Protein AF-A0A4R2DFJ9-F1 (afdb_monomer)

Radius of gyration: 11.92 Å; Cα contacts (8 Å, |Δi|>4): 102; chains: 1; bounding box: 24×33×29 Å

Secondary structure (DSSP, 8-state):
----------TT-EEEESTT----EEEEEEETTTTEEEEE--S--SS-SSEEEEGGGEEE---

Sequence (63 aa):
MSIGDSPTIKPGDRVKVSARGTFMFTVKDIDEDTGMAMIEVNADSPLTYPRPARLTDLVPVED

Foldseek 3Di:
DPPPCPPPDAAQFWKAQAP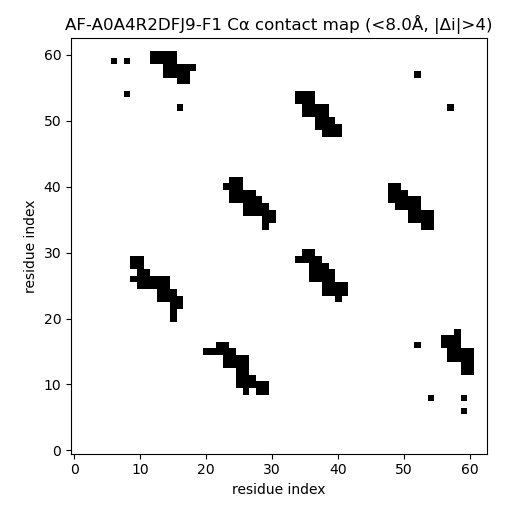PGPFIWGFHHADPVVQKTFTHGDDPDPDDPRDIDHVVRIDTDDD

pLDDT: mean 79.26, std 14.55, range [36.62, 92.19]

Nearest PDB structures (foldseek):
  4zn1-assembly1_A  TM=8.380E-01  e=2.327E-02  Methanocaldococcus jannaschii DSM 2661
  7ttu-assembly1_G  TM=7.301E-01  e=1.366E-01  Staphylococcus aureus
  8rap-assembly1_Z  TM=7.926E-01  e=2.412E-01  Saccharomyces cerevisiae
  8ram-assembly1_Z  TM=7.617E-01  e=2.265E-01  Saccharomyces cerevisiae
  5xym-assembly1_U  TM=6.526E-01  e=4.835E-01  Mycolicibacterium smegmatis MC2 155

Solvent-accessible surface area (backbone atoms only — not comparable to full-atom values): 3979 Å² total; per-residue (Å²): 130,82,77,72,83,69,82,77,86,48,62,72,40,47,29,19,68,37,92,84,41,88,60,66,29,34,32,68,42,72,43,78,91,78,45,35,26,36,32,33,58,80,88,82,58,98,66,81,68,74,37,82,42,51,53,90,47,49,33,79,61,83,133

Structure (mmCIF, N/CA/C/O backbone):
data_AF-A0A4R2DFJ9-F1
#
_entry.id   AF-A0A4R2DFJ9-F1
#
loop_
_atom_site.group_PDB
_atom_site.id
_atom_site.type_symbol
_atom_site.label_atom_id
_atom_site.label_alt_id
_atom_site.label_comp_id
_atom_site.label_asym_id
_atom_site.label_entity_id
_atom_site.label_seq_id
_atom_site.pdbx_PDB_ins_code
_atom_site.Cartn_x
_atom_site.Cartn_y
_atom_site.Cartn_z
_atom_site.occupancy
_atom_site.B_iso_or_equiv
_atom_site.auth_seq_id
_atom_site.auth_comp_id
_atom_site.auth_asym_id
_atom_site.auth_atom_id
_atom_site.pdbx_PDB_model_num
ATOM 1 N N . MET A 1 1 ? -7.448 -22.978 16.437 1.00 36.62 1 MET A N 1
ATOM 2 C CA . MET A 1 1 ? -7.056 -22.668 15.049 1.00 36.62 1 MET A CA 1
ATOM 3 C C . MET A 1 1 ? -6.422 -21.290 15.089 1.00 36.62 1 MET A C 1
ATOM 5 O O . MET A 1 1 ? -7.159 -20.323 15.207 1.00 36.62 1 MET A O 1
ATOM 9 N N . SER A 1 2 ? -5.087 -21.202 15.130 1.00 43.16 2 SER A N 1
ATOM 10 C CA . SER A 1 2 ? -4.411 -19.914 14.932 1.00 43.16 2 SER A CA 1
ATOM 11 C C . SER A 1 2 ? -4.627 -19.537 13.479 1.00 43.16 2 SER A C 1
ATOM 13 O O . SER A 1 2 ? -4.107 -20.205 12.587 1.00 43.16 2 SER A O 1
ATOM 15 N N . ILE A 1 3 ? -5.465 -18.534 13.242 1.00 49.22 3 ILE A N 1
ATOM 16 C CA . ILE A 1 3 ? -5.464 -17.828 11.968 1.00 49.22 3 ILE A CA 1
ATOM 17 C C . ILE A 1 3 ? -4.085 -17.178 11.927 1.00 49.22 3 ILE A C 1
ATOM 19 O O . ILE A 1 3 ? -3.797 -16.334 12.769 1.00 49.22 3 ILE A O 1
ATOM 23 N N . GLY A 1 4 ? -3.204 -17.722 11.086 1.00 43.19 4 GLY A N 1
ATOM 24 C CA . GLY A 1 4 ? -1.804 -17.327 11.023 1.00 43.19 4 GLY A CA 1
ATOM 25 C C . GLY A 1 4 ? -1.697 -15.816 10.907 1.00 43.19 4 GLY A C 1
ATOM 26 O O . GLY A 1 4 ? -2.425 -15.215 10.115 1.00 43.19 4 GLY A O 1
ATOM 27 N N . ASP A 1 5 ? -0.826 -15.240 11.731 1.00 49.72 5 ASP A N 1
ATOM 28 C CA . ASP A 1 5 ? -0.458 -13.834 11.708 1.00 49.72 5 ASP A CA 1
ATOM 29 C C . ASP A 1 5 ? -0.064 -13.458 10.277 1.00 49.72 5 ASP A C 1
ATOM 31 O O . ASP A 1 5 ? 1.052 -13.704 9.822 1.00 49.72 5 ASP A O 1
ATOM 35 N N . SER A 1 6 ? -1.019 -12.910 9.527 1.00 53.41 6 SER A N 1
ATOM 36 C CA . SER A 1 6 ? -0.696 -12.184 8.308 1.00 53.41 6 SER A CA 1
ATOM 37 C C . SER A 1 6 ? 0.158 -11.014 8.782 1.00 53.41 6 SER A C 1
ATOM 39 O O . SER A 1 6 ? -0.297 -10.316 9.691 1.00 53.41 6 SER A O 1
ATOM 41 N N . PRO A 1 7 ? 1.386 -10.815 8.276 1.00 59.50 7 PRO A N 1
ATOM 42 C CA . PRO A 1 7 ? 2.230 -9.745 8.778 1.00 59.50 7 PRO A CA 1
ATOM 43 C C . PRO A 1 7 ? 1.474 -8.423 8.637 1.00 59.50 7 PRO A C 1
ATOM 45 O O . PRO A 1 7 ? 1.107 -8.022 7.531 1.00 59.50 7 PRO A O 1
ATOM 48 N N . THR A 1 8 ? 1.177 -7.790 9.775 1.00 82.88 8 THR A N 1
ATOM 49 C CA . THR A 1 8 ? 0.479 -6.508 9.815 1.00 82.88 8 THR A CA 1
ATOM 50 C C . THR A 1 8 ? 1.352 -5.483 9.110 1.00 82.88 8 THR A C 1
ATOM 52 O O . THR A 1 8 ? 2.424 -5.133 9.608 1.00 82.88 8 THR A O 1
ATOM 55 N N . ILE A 1 9 ? 0.898 -5.036 7.938 1.00 88.00 9 ILE A N 1
ATOM 56 C CA . ILE A 1 9 ? 1.539 -3.962 7.183 1.00 88.00 9 ILE A CA 1
ATOM 57 C C . ILE A 1 9 ? 1.599 -2.729 8.086 1.00 88.00 9 ILE A C 1
ATOM 59 O O . ILE A 1 9 ? 0.586 -2.345 8.666 1.00 88.00 9 ILE A O 1
ATOM 63 N N . LYS A 1 10 ? 2.775 -2.111 8.194 1.00 91.06 10 LYS A N 1
ATOM 64 C CA . LYS A 1 10 ? 3.015 -0.900 8.996 1.00 91.06 10 LYS A CA 1
ATOM 65 C C . LYS A 1 10 ? 3.807 0.151 8.210 1.00 91.06 10 LYS A C 1
ATOM 67 O O . LYS A 1 10 ? 4.472 -0.190 7.227 1.00 91.06 10 LYS A O 1
ATOM 72 N N . PRO A 1 11 ? 3.794 1.428 8.637 1.00 92.19 11 PRO A N 1
ATOM 73 C CA . PRO A 1 11 ? 4.693 2.437 8.088 1.00 92.19 11 PRO A CA 1
ATOM 74 C C . PRO A 1 11 ? 6.155 1.970 8.089 1.00 92.19 11 PRO A C 1
ATOM 76 O O . PRO A 1 11 ? 6.649 1.423 9.074 1.00 92.19 11 PRO A O 1
ATOM 79 N N . GLY A 1 12 ? 6.844 2.187 6.970 1.00 90.38 12 GLY A N 1
ATOM 80 C CA . GLY A 1 12 ? 8.205 1.715 6.714 1.00 90.38 12 GLY A CA 1
ATOM 81 C C . GLY A 1 12 ? 8.289 0.380 5.970 1.00 90.38 12 GLY A C 1
ATOM 82 O O . GLY A 1 12 ? 9.330 0.107 5.372 1.00 90.38 12 GLY A O 1
ATOM 83 N N . ASP A 1 13 ? 7.217 -0.417 5.932 1.00 90.81 13 ASP A N 1
ATOM 84 C CA . ASP A 1 13 ? 7.220 -1.683 5.196 1.00 90.81 13 ASP A CA 1
ATOM 85 C C . ASP A 1 13 ? 7.293 -1.463 3.682 1.00 90.81 13 ASP A C 1
ATOM 87 O O . ASP A 1 13 ? 6.749 -0.498 3.128 1.00 90.81 13 ASP A O 1
ATOM 91 N N . ARG A 1 14 ? 7.940 -2.413 3.000 1.00 89.88 14 ARG A N 1
ATOM 92 C CA . ARG A 1 14 ? 7.964 -2.488 1.539 1.00 89.88 14 ARG A CA 1
ATOM 93 C C . ARG A 1 14 ? 6.817 -3.363 1.056 1.00 89.88 14 ARG A C 1
ATOM 95 O O . ARG A 1 14 ? 6.674 -4.506 1.478 1.00 89.88 14 ARG A O 1
ATOM 102 N N . VAL A 1 15 ? 6.022 -2.835 0.135 1.00 89.06 15 VAL A N 1
ATOM 103 C CA . VAL A 1 15 ? 4.818 -3.491 -0.384 1.00 89.06 15 VAL A CA 1
ATOM 104 C C . VAL A 1 15 ? 4.753 -3.430 -1.906 1.00 89.06 15 VAL A C 1
ATOM 106 O O . VAL A 1 15 ? 5.390 -2.594 -2.550 1.00 89.06 15 VAL A O 1
ATOM 109 N N . LYS A 1 16 ? 3.941 -4.307 -2.492 1.00 89.44 16 LYS A N 1
ATOM 110 C CA . LYS A 1 16 ? 3.498 -4.252 -3.890 1.00 89.44 16 LYS A CA 1
ATOM 111 C C . LYS A 1 16 ? 1.993 -4.034 -3.931 1.00 89.44 16 LYS A C 1
ATOM 113 O O . LYS A 1 16 ? 1.266 -4.597 -3.119 1.00 89.44 16 LYS A O 1
ATOM 118 N N . VAL A 1 17 ? 1.518 -3.273 -4.914 1.00 83.62 17 VAL A N 1
ATOM 119 C CA . VAL A 1 17 ? 0.083 -3.205 -5.225 1.00 83.62 17 VAL A CA 1
ATOM 120 C C . VAL A 1 17 ? -0.251 -4.433 -6.071 1.00 83.62 17 VAL A C 1
ATOM 122 O O . VAL A 1 17 ? 0.080 -4.481 -7.258 1.00 83.62 17 VAL A O 1
ATOM 125 N N . SER A 1 18 ? -0.880 -5.431 -5.448 1.00 82.81 18 SER A N 1
ATOM 126 C CA . SER A 1 18 ? -1.093 -6.806 -5.925 1.00 82.81 18 SER A CA 1
ATOM 127 C C . SER A 1 18 ? 0.147 -7.712 -5.968 1.00 82.81 18 SER A C 1
ATOM 129 O O . SER A 1 18 ? 1.276 -7.277 -6.194 1.00 82.81 18 SER A O 1
ATOM 131 N N . ALA A 1 19 ? -0.094 -9.025 -5.878 1.00 77.12 19 ALA A N 1
ATOM 132 C CA . ALA A 1 19 ? 0.934 -10.064 -6.005 1.00 77.12 19 ALA A CA 1
ATOM 133 C C . ALA A 1 19 ? 1.652 -10.068 -7.370 1.00 77.12 19 ALA A C 1
ATOM 135 O O . ALA A 1 19 ? 2.761 -10.584 -7.488 1.00 77.12 19 ALA A O 1
ATOM 136 N N . ARG A 1 20 ? 1.032 -9.488 -8.409 1.00 77.69 20 ARG A N 1
ATOM 137 C CA . ARG A 1 20 ? 1.603 -9.377 -9.764 1.00 77.69 20 ARG A CA 1
ATOM 138 C C . ARG A 1 20 ? 2.297 -8.033 -10.003 1.00 77.69 20 ARG A C 1
ATOM 140 O O . ARG A 1 20 ? 2.817 -7.817 -11.095 1.00 77.69 20 ARG A O 1
ATOM 147 N N . GLY A 1 21 ? 2.283 -7.131 -9.021 1.00 75.25 21 GLY A N 1
ATOM 148 C CA . G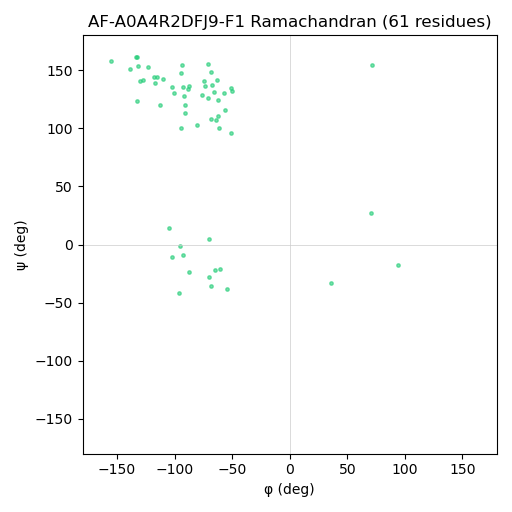LY A 1 21 ? 2.899 -5.815 -9.125 1.00 75.25 21 GLY A CA 1
ATOM 149 C C . GLY A 1 21 ? 4.420 -5.904 -9.257 1.00 75.25 21 GLY A C 1
ATOM 150 O O . GLY A 1 21 ? 5.090 -6.588 -8.483 1.00 75.25 21 GLY A O 1
ATOM 151 N N . THR A 1 22 ? 4.973 -5.192 -10.235 1.00 75.62 22 THR A N 1
ATOM 152 C CA . THR A 1 22 ? 6.425 -5.089 -10.458 1.00 75.62 22 THR A CA 1
ATOM 153 C C . THR A 1 22 ? 7.061 -3.962 -9.647 1.00 75.62 22 THR A C 1
ATOM 155 O O . THR A 1 22 ? 8.254 -4.006 -9.364 1.00 75.62 22 THR A O 1
ATOM 158 N N . PHE A 1 23 ? 6.268 -2.958 -9.266 1.00 78.44 23 PHE A N 1
ATOM 159 C CA . PHE A 1 23 ? 6.732 -1.804 -8.504 1.00 78.44 23 PHE A CA 1
ATOM 160 C C . PHE A 1 23 ? 6.672 -2.077 -7.005 1.00 78.44 23 PHE A C 1
ATOM 162 O O . PHE A 1 23 ? 5.691 -2.625 -6.500 1.00 78.44 23 PHE A O 1
ATOM 169 N N . MET A 1 24 ? 7.732 -1.673 -6.310 1.00 85.31 24 MET A N 1
ATOM 170 C CA . MET A 1 24 ? 7.823 -1.711 -4.857 1.00 85.31 24 MET A CA 1
ATOM 171 C C . MET A 1 24 ? 7.599 -0.312 -4.307 1.00 85.31 24 MET A C 1
ATOM 173 O O . MET A 1 24 ? 8.184 0.650 -4.801 1.00 85.31 24 MET A O 1
ATOM 177 N N . PHE A 1 25 ? 6.791 -0.231 -3.264 1.00 87.31 25 PHE A N 1
ATOM 178 C CA . PHE A 1 25 ? 6.415 0.999 -2.595 1.00 87.31 25 PHE A CA 1
ATOM 179 C C . PHE A 1 25 ? 6.782 0.892 -1.121 1.00 87.31 25 PHE A C 1
ATOM 181 O O . PHE A 1 25 ? 6.793 -0.206 -0.567 1.00 87.31 25 PHE A O 1
ATOM 188 N N . THR A 1 26 ? 7.037 2.024 -0.486 1.00 90.50 26 THR A N 1
ATOM 189 C CA . THR A 1 26 ? 7.169 2.123 0.965 1.00 90.50 26 THR A CA 1
ATOM 190 C C . THR A 1 26 ? 5.869 2.669 1.533 1.00 90.50 26 THR A C 1
ATOM 192 O O . THR A 1 26 ? 5.360 3.688 1.057 1.00 90.50 26 THR A O 1
ATOM 195 N N . VAL A 1 27 ? 5.336 2.010 2.558 1.00 91.06 27 VAL A N 1
ATOM 196 C CA . VAL A 1 27 ? 4.192 2.527 3.315 1.00 91.06 27 VAL A CA 1
ATOM 197 C C . VAL A 1 27 ? 4.655 3.717 4.147 1.00 91.06 27 VAL A C 1
ATOM 199 O O . VAL A 1 27 ? 5.626 3.623 4.894 1.00 91.06 27 VAL A O 1
ATOM 202 N N . LYS A 1 28 ? 3.978 4.852 4.010 1.00 91.88 28 LYS A N 1
ATOM 203 C CA . LYS A 1 28 ? 4.253 6.073 4.773 1.00 91.88 28 LYS A CA 1
ATOM 204 C C . LYS A 1 28 ? 3.367 6.213 5.984 1.00 91.88 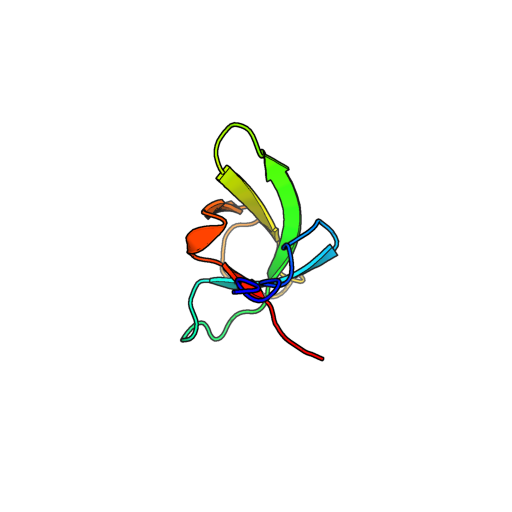28 LYS A C 1
ATOM 206 O O . LYS A 1 28 ? 3.850 6.632 7.027 1.00 91.88 28 LYS A O 1
ATOM 211 N N . ASP A 1 29 ? 2.097 5.889 5.810 1.00 91.94 29 ASP A N 1
ATOM 212 C CA . ASP A 1 29 ? 1.086 6.057 6.836 1.00 91.94 29 ASP A CA 1
ATOM 213 C C . ASP A 1 29 ? -0.067 5.084 6.601 1.00 91.94 29 ASP A C 1
ATOM 215 O O . ASP A 1 29 ? -0.253 4.602 5.475 1.00 91.94 29 ASP A O 1
ATOM 219 N N . ILE A 1 30 ? -0.819 4.798 7.659 1.00 91.94 30 ILE A N 1
ATOM 220 C CA . ILE A 1 30 ? -1.986 3.922 7.635 1.00 91.94 30 ILE A CA 1
ATOM 221 C C . ILE A 1 30 ? -3.128 4.610 8.373 1.00 91.94 30 ILE A C 1
ATOM 223 O O . ILE A 1 30 ? -3.023 4.935 9.549 1.00 91.94 30 ILE A O 1
ATOM 227 N N . ASP A 1 31 ? -4.237 4.767 7.668 1.00 91.75 31 ASP A N 1
ATOM 228 C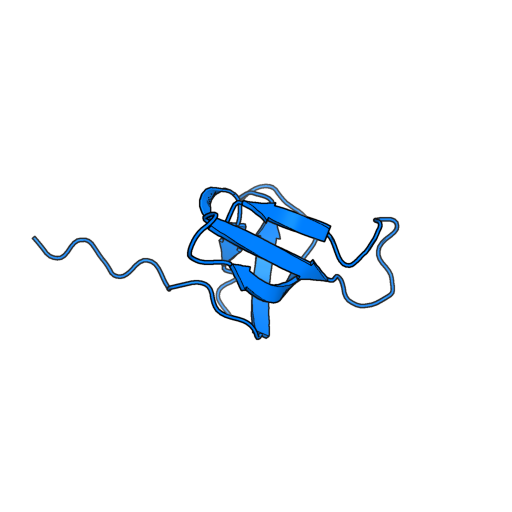 CA . ASP A 1 31 ? -5.522 5.132 8.235 1.00 91.75 31 ASP A CA 1
ATOM 229 C C . ASP A 1 31 ? -6.304 3.840 8.513 1.00 91.75 31 ASP A C 1
ATOM 231 O O . ASP A 1 31 ? -6.862 3.210 7.606 1.00 91.75 31 ASP A O 1
ATOM 235 N N . GLU A 1 32 ? -6.291 3.417 9.778 1.00 86.44 32 GLU A N 1
ATOM 236 C CA . GLU A 1 32 ? -6.984 2.211 10.242 1.00 86.44 32 GLU A CA 1
ATOM 237 C C . GLU A 1 32 ? -8.511 2.370 10.223 1.00 86.44 32 GLU A C 1
ATOM 239 O O . GLU A 1 32 ? -9.217 1.382 10.010 1.00 86.44 32 GLU A O 1
ATOM 244 N N . ASP A 1 33 ? -9.022 3.598 10.369 1.00 87.88 33 ASP A N 1
ATOM 245 C CA . ASP A 1 33 ? -10.461 3.880 10.362 1.00 87.88 33 ASP A CA 1
ATOM 246 C C . ASP A 1 33 ? -11.055 3.655 8.966 1.00 87.88 33 ASP A C 1
ATOM 248 O O . ASP A 1 33 ? -12.183 3.172 8.823 1.00 87.88 33 ASP A O 1
ATOM 252 N N . THR A 1 34 ? -10.293 3.982 7.918 1.00 88.44 34 THR A N 1
ATOM 253 C CA . THR A 1 34 ? -10.729 3.823 6.522 1.00 88.44 34 THR A CA 1
ATOM 254 C C . THR A 1 34 ? -10.144 2.598 5.818 1.00 88.44 34 THR A C 1
ATOM 256 O O . THR A 1 34 ? -10.603 2.238 4.728 1.00 88.44 34 THR A O 1
ATOM 259 N N . GLY A 1 35 ? -9.161 1.925 6.421 1.00 89.38 35 GLY A N 1
ATOM 260 C CA . GLY A 1 35 ? -8.467 0.778 5.831 1.00 89.38 35 GLY A CA 1
ATOM 261 C C . GLY A 1 35 ? -7.548 1.157 4.662 1.00 89.38 35 GLY A C 1
ATOM 262 O O . GLY A 1 35 ? -7.320 0.350 3.747 1.00 89.38 35 GLY A O 1
ATOM 263 N N . MET A 1 36 ? -7.046 2.392 4.663 1.00 91.56 36 MET A N 1
ATOM 264 C CA . MET A 1 36 ? -6.237 2.966 3.590 1.00 91.56 36 MET A CA 1
ATOM 265 C C . MET A 1 36 ? -4.789 3.142 4.041 1.00 91.56 36 MET A C 1
ATOM 267 O O . MET A 1 36 ? -4.509 3.525 5.168 1.00 91.56 36 MET A O 1
ATOM 271 N N . ALA A 1 37 ? -3.851 2.906 3.134 1.00 91.38 37 ALA A N 1
ATOM 272 C CA . ALA A 1 37 ? -2.436 3.160 3.336 1.00 91.38 37 ALA A CA 1
ATOM 273 C C . ALA A 1 37 ? -1.950 4.210 2.338 1.00 91.38 37 ALA A C 1
ATOM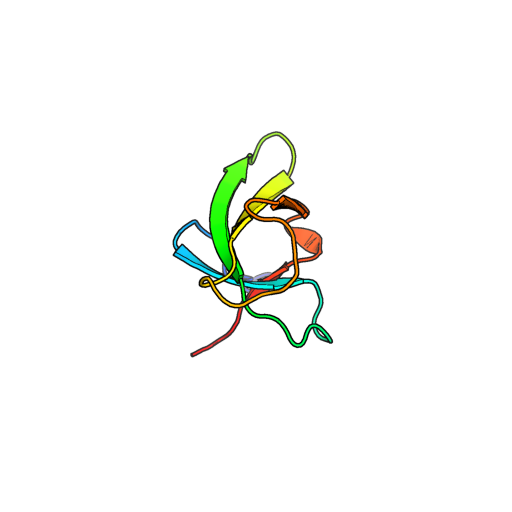 275 O O . ALA A 1 37 ? -2.304 4.182 1.154 1.00 91.38 37 ALA A O 1
ATOM 276 N N . MET A 1 38 ? -1.104 5.122 2.805 1.00 92.12 38 MET A N 1
ATOM 277 C CA . MET A 1 38 ? -0.407 6.068 1.948 1.00 92.12 38 MET A CA 1
ATOM 278 C C . MET A 1 38 ? 0.928 5.460 1.531 1.00 92.12 38 MET A C 1
ATOM 280 O O . MET A 1 38 ? 1.752 5.139 2.385 1.00 92.12 38 MET A O 1
ATOM 284 N N . ILE A 1 39 ? 1.149 5.287 0.228 1.00 90.00 39 ILE A N 1
ATOM 285 C CA . ILE A 1 39 ? 2.361 4.651 -0.301 1.00 90.00 39 ILE A CA 1
ATOM 286 C C . ILE A 1 39 ? 3.169 5.620 -1.170 1.00 90.00 39 ILE A C 1
ATOM 288 O O . ILE A 1 39 ? 2.613 6.444 -1.901 1.00 90.00 39 ILE A O 1
ATOM 292 N N . GLU A 1 40 ? 4.494 5.510 -1.101 1.00 88.31 40 GLU A N 1
ATOM 293 C CA . GLU A 1 40 ? 5.447 6.294 -1.894 1.00 88.31 40 GLU A CA 1
ATOM 294 C C . GLU A 1 40 ? 6.435 5.362 -2.606 1.00 88.31 40 GLU A C 1
ATOM 296 O O . GLU A 1 40 ? 6.864 4.360 -2.032 1.00 88.31 40 GLU A O 1
ATOM 301 N N . VAL A 1 41 ? 6.814 5.678 -3.849 1.00 79.56 41 VAL A N 1
ATOM 302 C CA . VAL A 1 41 ? 7.956 5.014 -4.496 1.00 79.56 41 VAL A CA 1
ATOM 303 C C . VAL A 1 41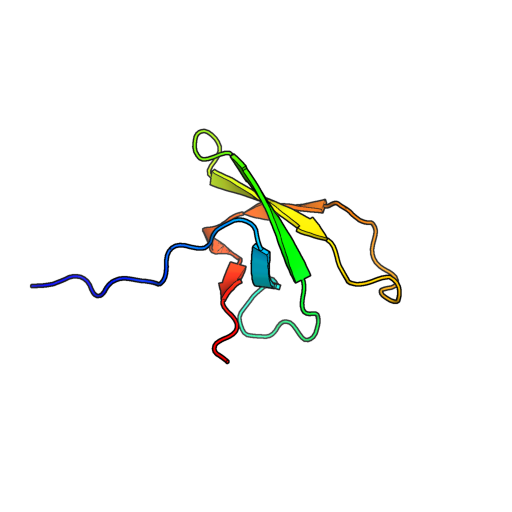 ? 9.222 5.821 -4.316 1.00 79.56 41 VAL A C 1
ATOM 305 O O . VAL A 1 41 ? 9.218 7.047 -4.295 1.00 79.56 41 VAL A O 1
ATOM 308 N N . ASN A 1 42 ? 10.327 5.092 -4.230 1.00 67.06 42 ASN A N 1
ATOM 309 C CA . ASN A 1 42 ? 11.668 5.631 -4.291 1.00 67.06 42 ASN A CA 1
ATOM 310 C C . ASN A 1 42 ? 11.891 6.320 -5.655 1.00 67.06 42 ASN A C 1
ATOM 312 O O . ASN A 1 42 ? 12.056 5.623 -6.650 1.00 67.06 42 ASN A O 1
ATOM 316 N N . ALA A 1 43 ? 11.783 7.655 -5.667 1.00 57.72 43 ALA A N 1
ATOM 317 C CA . ALA A 1 43 ? 12.155 8.705 -6.639 1.00 57.72 43 ALA A CA 1
ATOM 318 C C . ALA A 1 43 ? 12.043 8.489 -8.174 1.00 57.72 43 ALA A C 1
ATOM 320 O O . ALA A 1 43 ? 11.716 9.442 -8.875 1.00 57.72 43 ALA A O 1
ATOM 321 N N . ASP A 1 44 ? 12.254 7.291 -8.717 1.00 61.84 44 ASP A N 1
ATOM 322 C CA . ASP A 1 44 ? 12.428 7.030 -10.156 1.00 61.84 44 ASP A CA 1
ATOM 323 C C . ASP A 1 44 ? 11.200 6.390 -10.834 1.00 61.84 44 ASP A C 1
ATOM 325 O O . ASP A 1 44 ? 11.282 5.863 -11.946 1.00 61.84 44 ASP A O 1
ATOM 329 N N . SER A 1 45 ? 10.034 6.389 -10.180 1.00 61.53 45 SER A N 1
ATOM 330 C CA . SER A 1 45 ? 8.813 5.805 -10.750 1.00 61.53 45 SER A CA 1
ATOM 331 C C . SER A 1 45 ? 7.983 6.847 -11.504 1.00 61.53 45 SER A C 1
ATOM 333 O O . SER A 1 45 ? 7.735 7.924 -10.970 1.00 61.53 45 SER A O 1
ATOM 335 N N . PRO A 1 46 ? 7.465 6.524 -12.707 1.00 65.06 46 PRO A N 1
ATOM 336 C CA . PRO A 1 46 ? 6.651 7.441 -13.518 1.00 65.06 46 PRO A CA 1
ATOM 337 C C . PRO A 1 46 ? 5.251 7.711 -12.934 1.00 65.06 46 PRO A C 1
ATOM 339 O O . PRO A 1 46 ? 4.404 8.321 -13.583 1.00 65.06 46 PRO A O 1
ATOM 342 N N . LEU A 1 47 ? 4.966 7.188 -11.745 1.00 68.00 47 LEU A N 1
ATOM 343 C CA . LEU A 1 47 ? 3.677 7.273 -11.078 1.00 68.00 47 LEU A CA 1
ATOM 344 C C . LEU A 1 47 ? 3.651 8.481 -10.126 1.00 68.00 47 LEU A C 1
ATOM 346 O O . LEU A 1 47 ? 4.680 8.940 -9.641 1.00 68.00 47 LEU A O 1
ATOM 350 N N . THR A 1 48 ? 2.458 9.005 -9.851 1.00 67.44 48 THR A N 1
ATOM 351 C CA . THR A 1 48 ? 2.260 10.116 -8.907 1.00 67.44 48 THR A CA 1
ATOM 352 C C . THR A 1 48 ? 2.360 9.620 -7.463 1.00 67.44 48 THR A C 1
ATOM 354 O O . THR A 1 48 ? 1.657 8.673 -7.104 1.00 67.44 48 THR A O 1
ATOM 357 N N . TYR A 1 49 ? 3.183 10.281 -6.641 1.00 69.44 49 TYR A N 1
ATOM 358 C CA . TYR A 1 49 ? 3.377 9.966 -5.221 1.00 69.44 49 TYR A CA 1
ATOM 359 C C . TYR A 1 49 ? 3.303 11.202 -4.318 1.00 69.44 49 TYR A C 1
ATOM 361 O O . TYR A 1 49 ? 3.641 12.296 -4.774 1.00 69.44 49 TYR A O 1
ATOM 3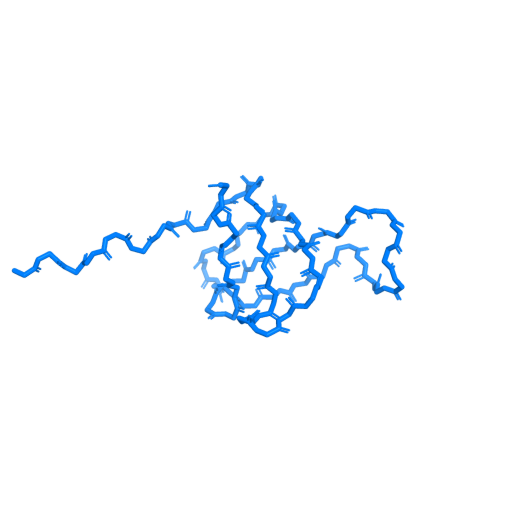69 N N . PRO A 1 50 ? 2.923 11.025 -3.037 1.00 79.94 50 PRO A N 1
ATOM 370 C CA . PRO A 1 50 ? 2.370 9.793 -2.462 1.00 79.94 50 PRO A CA 1
ATOM 371 C C . PRO A 1 50 ? 0.942 9.513 -2.970 1.00 79.94 50 PRO A C 1
ATOM 373 O O . PRO A 1 50 ? 0.230 10.429 -3.382 1.00 79.94 50 PRO A O 1
ATOM 376 N N . ARG A 1 51 ? 0.514 8.244 -2.965 1.00 85.31 51 ARG A N 1
ATOM 377 C CA . ARG A 1 51 ? -0.821 7.827 -3.438 1.00 85.31 51 ARG A CA 1
ATOM 378 C C . ARG A 1 51 ? -1.521 6.934 -2.403 1.00 85.31 51 ARG A C 1
ATOM 380 O O . ARG A 1 51 ? -0.860 6.066 -1.840 1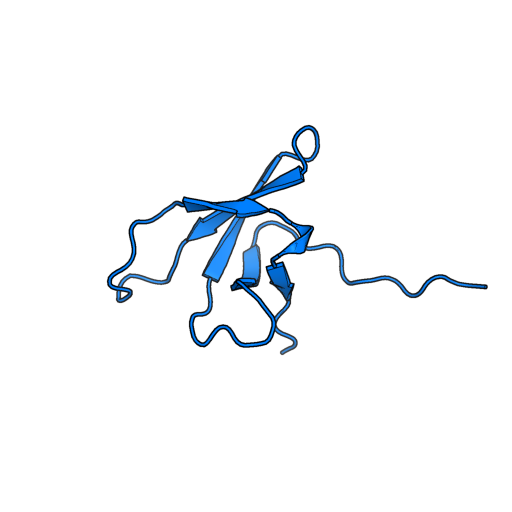.00 85.31 51 ARG A O 1
ATOM 387 N N . PRO A 1 52 ? -2.844 7.076 -2.195 1.00 87.19 52 PRO A N 1
ATOM 388 C CA . PRO A 1 52 ? -3.606 6.163 -1.347 1.00 87.19 52 PRO A CA 1
ATOM 389 C C . PRO A 1 52 ? -3.848 4.803 -2.027 1.00 87.19 52 PRO A C 1
ATOM 391 O O . PRO A 1 52 ? -4.160 4.736 -3.222 1.00 87.19 52 PRO A O 1
ATOM 394 N N . ALA A 1 53 ? -3.758 3.722 -1.252 1.00 88.31 53 ALA A N 1
ATOM 395 C CA . ALA A 1 53 ? -4.068 2.349 -1.651 1.00 88.31 53 ALA A CA 1
ATOM 396 C C . ALA A 1 53 ? -4.819 1.618 -0.527 1.00 88.31 53 ALA A C 1
ATOM 398 O O . ALA A 1 53 ? -4.632 1.928 0.645 1.00 88.31 53 ALA A O 1
ATOM 399 N N . ARG A 1 54 ? -5.669 0.643 -0.864 1.00 90.00 54 ARG A N 1
ATOM 400 C CA . ARG A 1 54 ? -6.341 -0.185 0.150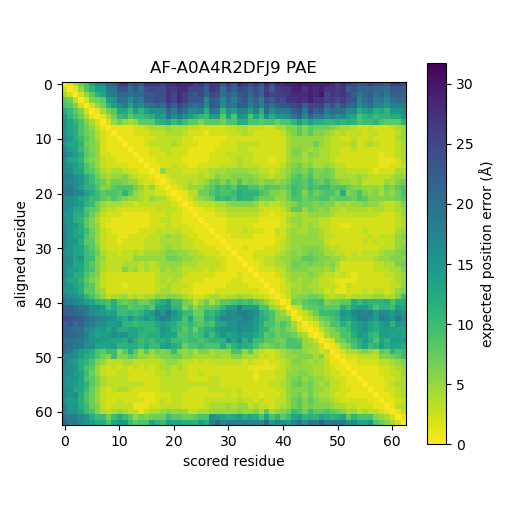 1.00 90.00 54 ARG A CA 1
ATOM 401 C C . ARG A 1 54 ? -5.342 -1.157 0.760 1.00 90.00 54 ARG A C 1
ATOM 403 O O . ARG A 1 54 ? -4.620 -1.810 0.010 1.00 90.00 54 ARG A O 1
ATOM 410 N N . LEU A 1 55 ? -5.362 -1.323 2.081 1.00 88.25 55 LEU A N 1
ATOM 411 C CA . LEU A 1 55 ? -4.507 -2.296 2.779 1.00 88.25 55 LEU A CA 1
ATOM 412 C C . LEU A 1 55 ? -4.663 -3.715 2.221 1.00 88.25 55 LEU A C 1
ATOM 414 O O . LEU A 1 55 ? -3.678 -4.423 2.054 1.00 88.25 55 LEU A O 1
ATOM 418 N N . THR A 1 56 ? -5.887 -4.104 1.860 1.00 88.62 56 THR A N 1
ATOM 419 C CA . THR A 1 56 ? -6.200 -5.429 1.297 1.00 88.62 56 THR A CA 1
ATOM 420 C C . THR A 1 56 ? -5.564 -5.699 -0.062 1.00 88.62 56 THR A C 1
ATOM 422 O O . THR A 1 56 ? -5.438 -6.854 -0.459 1.00 88.62 56 THR A O 1
ATOM 425 N N . ASP A 1 57 ? -5.194 -4.645 -0.788 1.00 88.69 57 ASP A N 1
ATOM 426 C CA . ASP A 1 57 ? -4.596 -4.750 -2.118 1.00 88.69 57 ASP A CA 1
ATOM 427 C C . ASP A 1 57 ? -3.060 -4.775 -2.043 1.00 88.69 57 ASP A C 1
ATOM 429 O O . ASP A 1 57 ? -2.387 -5.013 -3.054 1.00 88.69 57 ASP A O 1
ATOM 433 N N . LEU A 1 58 ? -2.497 -4.510 -0.859 1.00 88.62 58 LEU A N 1
ATOM 434 C CA . LEU A 1 58 ? -1.065 -4.483 -0.617 1.00 88.62 58 LEU A CA 1
ATOM 435 C C . LEU A 1 58 ? -0.556 -5.869 -0.241 1.00 88.62 58 LEU A C 1
ATOM 437 O O . LEU A 1 58 ? -1.109 -6.560 0.608 1.00 88.62 58 LEU A O 1
ATOM 441 N N . VAL A 1 59 ? 0.547 -6.253 -0.873 1.00 90.00 59 VAL A N 1
ATOM 442 C CA . VAL A 1 59 ? 1.263 -7.489 -0.569 1.00 90.00 59 VAL A CA 1
ATOM 443 C C . VAL A 1 59 ? 2.618 -7.115 0.028 1.00 90.00 59 VAL A C 1
ATOM 445 O O . VAL A 1 59 ? 3.383 -6.422 -0.656 1.00 90.00 59 VAL A O 1
ATOM 448 N N . PRO A 1 60 ? 2.926 -7.528 1.270 1.00 87.50 60 PRO A N 1
ATOM 449 C CA . PRO A 1 60 ? 4.230 -7.287 1.872 1.00 87.50 60 PRO A CA 1
ATOM 450 C C . PRO A 1 60 ? 5.319 -8.009 1.078 1.00 87.50 60 PRO A C 1
ATOM 452 O O . PRO A 1 60 ? 5.117 -9.108 0.561 1.00 87.50 60 PRO A O 1
ATOM 455 N N . VAL A 1 61 ? 6.468 -7.358 0.940 1.00 84.06 61 VAL A N 1
ATOM 456 C CA . VAL A 1 61 ? 7.666 -7.971 0.370 1.00 84.06 61 VAL A CA 1
ATOM 457 C C . VAL A 1 61 ? 8.445 -8.579 1.530 1.00 84.06 61 VAL A C 1
ATOM 459 O O . VAL A 1 61 ? 8.906 -7.844 2.399 1.00 84.06 61 VAL A O 1
ATOM 462 N N . GLU A 1 62 ? 8.543 -9.906 1.564 1.00 74.19 62 GLU A N 1
ATOM 463 C CA . GLU A 1 62 ? 9.456 -10.606 2.472 1.00 74.19 62 GLU A CA 1
ATOM 464 C C . GLU A 1 62 ? 10.906 -10.311 2.044 1.00 74.19 62 GLU A C 1
ATOM 466 O O . GLU A 1 62 ? 11.189 -10.271 0.841 1.00 74.19 62 GLU A O 1
ATOM 471 N N . ASP A 1 63 ? 11.784 -10.048 3.019 1.00 59.06 63 ASP A N 1
ATOM 472 C CA . ASP A 1 63 ? 13.243 -9.973 2.820 1.00 59.06 63 ASP A CA 1
ATOM 473 C C . ASP A 1 63 ? 13.852 -11.375 2.645 1.00 59.06 63 ASP A C 1
ATOM 475 O O . ASP A 1 63 ? 13.402 -12.314 3.346 1.00 59.06 63 ASP A O 1
#

Mean predicted aligned error: 7.27 Å